Protein AF-A0A7S1XBX6-F1 (afdb_monomer)

Secondary structure (DSSP, 8-state):
-GGGS-GGGGSS--------TT------TT--------S-----------GGGHHHHHHHHHHHHHTT--GGGSPTTHHHHHHHHHHHHHHHHHHS-TTTSTTTTSS-HHHHHHHHHHHHTTTTTSGGGS-TT---HHHHHHHHHHHHHS--GGGGS--

Solvent-accessible surface area (backbone ato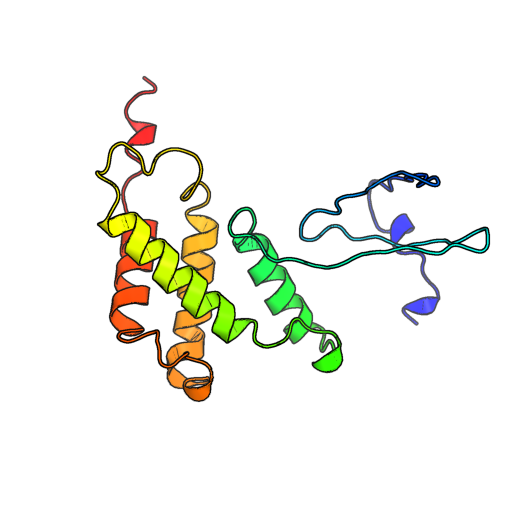ms only — not comparable to full-atom values): 10644 Å² total; per-residue (Å²): 114,83,89,78,59,67,70,66,80,80,47,98,75,77,88,87,81,88,86,53,94,92,66,84,84,86,83,63,93,87,68,86,82,84,88,84,79,94,57,97,77,90,84,87,88,87,86,83,87,59,83,91,50,39,45,58,55,54,50,49,54,53,45,38,60,74,73,60,58,57,72,93,79,47,76,78,63,54,68,34,53,50,50,54,51,47,48,53,52,50,51,50,64,72,72,44,60,88,83,68,60,65,78,80,83,56,76,46,46,63,24,46,44,48,49,37,52,57,49,64,74,30,54,82,80,44,49,89,46,56,53,84,89,59,81,53,66,66,58,44,44,50,50,41,49,50,65,48,67,54,77,67,72,77,74,74,79,79,125

Organism: NCBI:txid31354

Foldseek 3Di:
DVVPDDCCVVDPDDDDDDDDPPDDDDDDQPDDDDDDDPDDDDDDDDDDDDLQPLLSVLVVLVVCVVVVPDPVPDDPLPLLVLLVVLVVLLVCVVPDDPPPCPDGNPVDLNSLVSSLVVNVVCVVVPVVSHDPVSPCSPVSSVSSVVSSPPPPPVVVPPD

Nearest PDB structures (foldseek):
  3kv5-assembly3_D-2  TM=8.464E-01  e=1.324E-03  Homo sapiens

Radius of gyration: 19.68 Å; Cα contacts (8 Å, |Δi|>4): 81; chains: 1; bounding box: 43×50×52 Å

pLDDT: mean 86.76, std 16.59, range [35.62, 97.94]

Structure (mmCIF, N/CA/C/O backbone):
data_AF-A0A7S1XBX6-F1
#
_entry.id   AF-A0A7S1XBX6-F1
#
loop_
_atom_site.group_PDB
_atom_site.id
_atom_site.type_symbol
_atom_site.label_atom_id
_atom_site.label_alt_id
_atom_site.label_comp_id
_atom_site.label_asym_id
_atom_site.label_entity_id
_atom_site.label_seq_id
_atom_site.pdbx_PDB_ins_code
_atom_site.Cartn_x
_atom_site.Cartn_y
_atom_site.Cartn_z
_atom_site.occupancy
_atom_site.B_iso_or_equiv
_atom_site.auth_seq_id
_atom_site.auth_comp_id
_atom_site.auth_asym_id
_atom_site.auth_atom_id
_atom_site.pdbx_PDB_model_num
ATOM 1 N N . SER A 1 1 ? -7.618 -8.308 -26.484 1.00 51.09 1 SER A N 1
ATOM 2 C CA . SER A 1 1 ? -7.231 -8.879 -25.174 1.00 51.09 1 SER A CA 1
ATOM 3 C C . SER A 1 1 ? -6.365 -7.856 -24.458 1.00 51.09 1 SER A C 1
ATOM 5 O O . SER A 1 1 ? -5.794 -7.008 -25.127 1.00 51.09 1 SER A O 1
ATOM 7 N N . GLN A 1 2 ? -6.246 -7.898 -23.129 1.00 63.44 2 GLN A N 1
ATOM 8 C CA . GLN A 1 2 ? -5.423 -6.926 -22.383 1.00 63.44 2 GLN A CA 1
ATOM 9 C C . GLN A 1 2 ? -3.938 -6.925 -22.821 1.00 63.44 2 GLN A C 1
ATOM 11 O O . GLN A 1 2 ? -3.261 -5.917 -22.691 1.00 63.44 2 GLN A O 1
ATOM 16 N N . ASN A 1 3 ? -3.461 -8.023 -23.423 1.00 71.69 3 ASN A N 1
ATOM 17 C CA . ASN A 1 3 ? -2.076 -8.196 -23.878 1.00 71.69 3 ASN A CA 1
ATOM 18 C C . ASN A 1 3 ? -1.739 -7.540 -25.233 1.00 71.69 3 ASN A C 1
ATOM 20 O O . ASN A 1 3 ? -0.608 -7.680 -25.686 1.00 71.69 3 ASN A O 1
ATOM 24 N N . SER A 1 4 ? -2.688 -6.890 -25.917 1.00 78.75 4 SER A N 1
ATOM 25 C CA . SER A 1 4 ? -2.441 -6.264 -27.229 1.00 78.75 4 SER A CA 1
ATOM 26 C C . SER A 1 4 ? -2.279 -4.743 -27.176 1.00 78.75 4 SER A C 1
ATOM 28 O O . SER A 1 4 ? -2.094 -4.128 -28.220 1.00 78.75 4 SER A O 1
ATOM 30 N N . LEU A 1 5 ? -2.389 -4.138 -25.991 1.00 87.06 5 LEU A N 1
ATOM 31 C CA . LEU A 1 5 ? -2.317 -2.692 -25.786 1.00 87.06 5 LEU A CA 1
ATOM 32 C C . LEU A 1 5 ? -1.129 -2.363 -24.883 1.00 87.06 5 LEU A C 1
ATOM 34 O O . LEU A 1 5 ? -0.941 -2.999 -23.843 1.00 87.06 5 LEU A O 1
ATOM 38 N N . TYR A 1 6 ? -0.337 -1.363 -25.266 1.00 90.69 6 TYR A N 1
ATOM 39 C CA . TYR A 1 6 ? 0.687 -0.807 -24.394 1.00 90.69 6 TYR A CA 1
ATOM 40 C C . TYR A 1 6 ? 0.042 0.254 -23.500 1.00 90.69 6 TYR A C 1
ATOM 42 O O . TYR A 1 6 ? -0.349 1.314 -23.966 1.00 90.69 6 TYR A O 1
ATOM 50 N N . PHE A 1 7 ? -0.068 -0.022 -22.196 1.00 93.69 7 PHE A N 1
ATOM 51 C CA . PHE A 1 7 ? -0.738 0.883 -21.248 1.00 93.69 7 PHE A CA 1
ATOM 52 C C . PHE A 1 7 ? -0.111 2.288 -21.184 1.00 93.69 7 PHE A C 1
ATOM 54 O O . PHE A 1 7 ? -0.775 3.236 -20.780 1.00 93.69 7 PHE A O 1
ATOM 61 N N . GLY A 1 8 ? 1.153 2.435 -21.593 1.00 94.00 8 GLY A N 1
ATOM 62 C CA . GLY A 1 8 ? 1.802 3.742 -21.684 1.00 94.00 8 GLY A CA 1
ATOM 63 C C . GLY A 1 8 ? 1.175 4.679 -22.722 1.00 94.00 8 GLY A C 1
ATOM 64 O O . GLY A 1 8 ? 1.340 5.885 -22.587 1.00 94.00 8 GLY A O 1
ATOM 65 N N . ASP A 1 9 ? 0.434 4.148 -23.699 1.00 94.56 9 ASP A N 1
ATOM 66 C CA . ASP A 1 9 ? -0.291 4.950 -24.694 1.00 94.56 9 ASP A CA 1
ATOM 67 C C . ASP A 1 9 ? -1.609 5.529 -24.134 1.00 94.56 9 ASP A C 1
ATOM 69 O O . ASP A 1 9 ? -2.179 6.447 -24.716 1.00 94.56 9 ASP A O 1
ATOM 73 N N . GLU A 1 10 ? -2.084 5.025 -22.987 1.00 95.12 10 GLU A N 1
ATOM 74 C CA . GLU A 1 10 ? -3.360 5.403 -22.351 1.00 95.12 10 GLU A CA 1
ATOM 75 C C . GLU A 1 10 ? -3.188 6.433 -21.216 1.00 95.12 10 GLU A C 1
ATOM 77 O O . GLU A 1 10 ? -4.121 6.693 -20.453 1.00 95.12 10 GLU A O 1
ATOM 82 N N . VAL A 1 11 ? -1.985 6.992 -21.049 1.00 96.00 11 VAL A N 1
ATOM 83 C CA . VAL A 1 11 ? -1.649 7.932 -19.969 1.00 96.00 11 VAL A CA 1
ATOM 84 C C . VAL A 1 11 ? -0.928 9.165 -20.503 1.00 96.00 11 VAL A C 1
ATOM 86 O O . VAL A 1 11 ? -0.224 9.105 -21.505 1.00 96.00 11 VAL A O 1
ATOM 89 N N . ASP A 1 12 ? -1.049 10.285 -19.789 1.00 97.00 12 ASP A N 1
ATOM 90 C CA . ASP A 1 12 ? -0.475 11.567 -20.223 1.00 97.00 12 ASP A CA 1
ATOM 91 C C . ASP A 1 12 ? 1.059 11.554 -20.301 1.00 97.00 12 ASP A C 1
ATOM 93 O O . ASP A 1 12 ? 1.662 12.261 -21.109 1.00 97.00 12 ASP A O 1
ATOM 97 N N . CYS A 1 13 ? 1.716 10.788 -19.424 1.00 95.81 13 CYS A N 1
ATOM 98 C CA . CYS A 1 13 ? 3.170 10.738 -19.358 1.00 95.81 13 CYS A CA 1
ATOM 99 C C . CYS A 1 13 ? 3.702 9.355 -18.975 1.00 95.81 13 CYS A C 1
ATOM 101 O O . CYS A 1 13 ? 3.154 8.656 -18.122 1.00 95.81 13 CYS A O 1
ATOM 103 N N . VAL A 1 14 ? 4.838 8.999 -19.580 1.00 96.94 14 VAL A N 1
ATOM 104 C CA . VAL A 1 14 ? 5.596 7.785 -19.272 1.00 96.94 14 VAL A CA 1
ATOM 105 C C . VAL A 1 14 ? 7.043 8.167 -18.998 1.00 96.94 14 VAL A C 1
ATOM 107 O O . VAL A 1 14 ? 7.730 8.732 -19.850 1.00 96.94 14 VAL A O 1
ATOM 110 N N . PHE A 1 15 ? 7.530 7.828 -17.806 1.00 96.81 15 PHE A N 1
ATOM 111 C CA . PHE A 1 15 ? 8.920 8.056 -17.427 1.00 96.81 15 PHE A CA 1
ATOM 112 C C . PHE A 1 15 ? 9.752 6.803 -17.671 1.00 96.81 15 PHE A C 1
ATOM 114 O O . PHE A 1 15 ? 9.431 5.716 -17.190 1.00 96.81 15 PHE A O 1
ATOM 121 N N . ARG A 1 16 ? 10.872 6.963 -18.380 1.00 96.56 16 ARG A N 1
ATOM 122 C CA . ARG A 1 16 ? 11.855 5.897 -18.571 1.00 96.56 16 ARG A CA 1
ATOM 123 C C . ARG A 1 16 ? 13.035 6.097 -17.630 1.00 96.56 16 ARG A C 1
ATOM 125 O O . ARG A 1 16 ? 13.780 7.064 -17.760 1.00 96.56 16 ARG A O 1
ATOM 132 N N . VAL A 1 17 ? 13.248 5.136 -16.735 1.00 96.50 17 VAL A N 1
ATOM 133 C CA . VAL A 1 17 ? 14.386 5.123 -15.807 1.00 96.50 17 VAL A CA 1
ATOM 134 C C . VAL A 1 17 ? 15.375 4.037 -16.222 1.00 96.50 17 VAL A C 1
ATOM 136 O O . VAL A 1 17 ? 15.007 2.878 -16.400 1.00 96.50 17 VAL A O 1
ATOM 139 N N . HIS A 1 18 ? 16.647 4.407 -16.382 1.00 97.06 18 HIS A N 1
ATOM 140 C CA . HIS A 1 18 ? 17.726 3.463 -16.666 1.00 97.06 18 HIS A CA 1
ATOM 141 C C . HIS A 1 18 ? 18.428 3.053 -15.371 1.00 97.06 18 HIS A C 1
ATOM 143 O O . HIS A 1 18 ? 19.201 3.832 -14.818 1.00 97.06 18 HIS A O 1
ATOM 149 N N . VAL A 1 19 ? 18.198 1.819 -14.926 1.00 97.25 19 VAL A N 1
ATOM 150 C CA . VAL A 1 19 ? 18.857 1.248 -13.744 1.00 97.25 19 VAL A CA 1
ATOM 151 C C . VAL A 1 19 ? 20.155 0.566 -14.168 1.00 97.25 19 VAL A C 1
ATOM 153 O O . VAL A 1 19 ? 20.145 -0.320 -15.023 1.00 97.25 19 VAL A O 1
ATOM 156 N N . ARG A 1 20 ? 21.285 1.004 -13.607 1.00 97.38 20 ARG A N 1
ATOM 157 C CA . ARG A 1 20 ? 22.623 0.458 -13.884 1.00 97.38 20 ARG A CA 1
ATOM 158 C C . ARG A 1 20 ? 23.141 -0.356 -12.692 1.00 97.38 20 ARG A C 1
ATOM 160 O O . ARG A 1 20 ? 22.637 -0.183 -11.581 1.00 97.38 20 ARG A O 1
ATOM 167 N N . PRO A 1 21 ? 24.161 -1.216 -12.888 1.00 97.88 21 PRO A N 1
ATOM 168 C CA . PRO A 1 21 ? 24.809 -1.911 -11.778 1.00 97.88 21 PRO A CA 1
ATOM 169 C C . PRO A 1 21 ? 25.220 -0.940 -10.662 1.00 97.88 21 PRO A C 1
ATOM 171 O O . PRO A 1 21 ? 25.792 0.115 -10.935 1.00 97.88 21 PRO A O 1
ATOM 174 N N . GLY A 1 22 ? 24.893 -1.292 -9.416 1.00 97.25 22 GLY A N 1
ATOM 175 C CA . GLY A 1 22 ? 25.140 -0.464 -8.230 1.00 97.25 22 GLY A CA 1
ATOM 176 C C . GLY A 1 22 ? 24.064 0.584 -7.920 1.00 97.25 22 GLY A C 1
ATOM 177 O O . GLY A 1 22 ? 24.164 1.256 -6.898 1.00 97.25 22 GLY A O 1
ATOM 178 N N . ASN A 1 23 ? 23.032 0.751 -8.755 1.00 97.94 23 ASN A N 1
ATOM 179 C CA . ASN A 1 23 ? 21.905 1.626 -8.427 1.00 97.94 23 ASN A CA 1
ATOM 180 C C . ASN A 1 23 ? 20.882 0.931 -7.523 1.00 97.94 23 ASN A C 1
ATOM 182 O O . ASN A 1 23 ? 20.596 -0.254 -7.685 1.00 97.94 23 ASN A O 1
ATOM 186 N N . THR A 1 24 ? 20.260 1.727 -6.655 1.00 97.75 24 THR A N 1
ATOM 187 C CA . THR A 1 24 ? 19.085 1.342 -5.868 1.00 97.75 24 THR A CA 1
ATOM 188 C C . THR A 1 24 ? 17.920 2.229 -6.278 1.00 97.75 24 THR A C 1
ATOM 190 O O . THR A 1 24 ? 18.058 3.450 -6.326 1.00 97.75 24 THR A O 1
ATOM 193 N N . 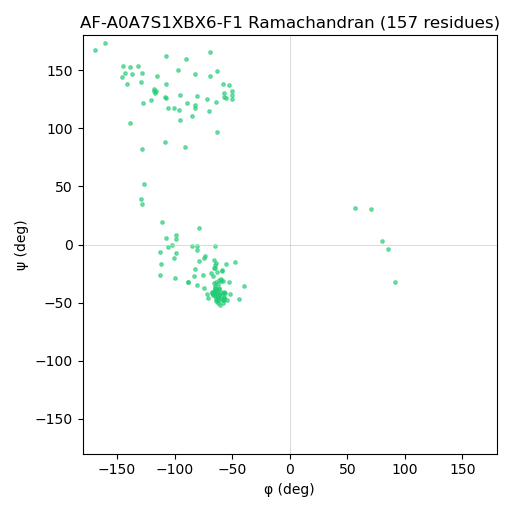VAL A 1 25 ? 16.771 1.622 -6.572 1.00 97.06 25 VAL A N 1
ATOM 194 C CA . VAL A 1 25 ? 15.541 2.338 -6.929 1.00 97.06 25 VAL A CA 1
ATOM 195 C C . VAL A 1 25 ? 14.485 2.073 -5.867 1.00 97.06 25 VAL A C 1
ATOM 197 O O . VAL A 1 25 ? 14.250 0.924 -5.501 1.00 97.06 25 VAL A O 1
ATOM 200 N N . LEU A 1 26 ? 13.832 3.136 -5.399 1.00 96.81 26 LEU A N 1
ATOM 201 C CA . LEU A 1 26 ? 12.633 3.057 -4.570 1.00 96.81 26 LEU A CA 1
ATOM 202 C C . LEU A 1 26 ? 11.426 3.438 -5.426 1.00 96.81 26 LEU A C 1
ATOM 204 O O . LEU A 1 26 ? 11.351 4.563 -5.918 1.00 96.81 26 LEU A O 1
ATOM 208 N N . ILE A 1 27 ? 10.495 2.501 -5.606 1.00 96.56 27 ILE A N 1
ATOM 209 C CA . ILE A 1 27 ? 9.229 2.732 -6.310 1.00 96.56 27 ILE A CA 1
ATOM 210 C C . ILE A 1 27 ? 8.156 3.035 -5.251 1.00 96.56 27 ILE A C 1
ATOM 212 O O . ILE A 1 27 ? 7.877 2.164 -4.424 1.00 96.56 27 ILE A O 1
ATOM 216 N N . PRO A 1 28 ? 7.569 4.248 -5.218 1.00 95.56 28 PRO A N 1
ATOM 217 C CA . PRO A 1 28 ? 6.566 4.596 -4.214 1.00 95.56 28 PRO A CA 1
ATOM 218 C C . PRO A 1 28 ? 5.242 3.843 -4.398 1.00 95.56 28 PRO A C 1
ATOM 220 O O . PRO A 1 28 ? 4.948 3.284 -5.457 1.00 95.56 28 PRO A O 1
ATOM 223 N N . THR A 1 29 ? 4.396 3.885 -3.365 1.00 95.31 29 THR A N 1
ATOM 224 C CA . THR A 1 29 ? 3.057 3.282 -3.373 1.00 95.31 29 THR A CA 1
ATOM 225 C C . THR A 1 29 ? 2.253 3.692 -4.612 1.00 95.31 29 THR A C 1
ATOM 227 O O . THR A 1 29 ? 2.093 4.877 -4.891 1.00 95.31 29 THR A O 1
ATOM 230 N N . GLY A 1 30 ? 1.700 2.708 -5.326 1.00 95.62 30 GLY A N 1
ATOM 231 C CA . GLY A 1 30 ? 0.747 2.922 -6.422 1.00 95.62 30 GLY A CA 1
ATOM 232 C C . GLY A 1 30 ? 1.340 3.320 -7.769 1.00 95.62 30 GLY A C 1
ATOM 233 O O . GLY A 1 30 ? 0.580 3.535 -8.708 1.00 95.62 30 GLY A O 1
ATOM 234 N N . TRP A 1 31 ? 2.666 3.387 -7.894 1.00 96.75 31 TRP A N 1
ATOM 235 C CA . TRP A 1 31 ? 3.304 3.662 -9.177 1.00 96.75 31 TRP A CA 1
ATOM 236 C C . TRP A 1 31 ? 3.144 2.476 -10.129 1.00 96.75 31 TRP A C 1
ATOM 238 O O . TRP A 1 31 ? 3.690 1.390 -9.909 1.00 96.75 31 TRP A O 1
ATOM 248 N N . ILE A 1 32 ? 2.404 2.706 -11.212 1.00 96.75 32 ILE A N 1
ATOM 249 C CA . ILE A 1 32 ? 2.266 1.755 -12.313 1.00 96.75 32 ILE A CA 1
ATOM 250 C C . ILE A 1 32 ? 3.593 1.733 -13.070 1.00 96.75 32 ILE A C 1
ATOM 252 O O . ILE A 1 32 ? 4.093 2.775 -13.490 1.00 96.75 32 ILE A O 1
ATOM 256 N N . HIS A 1 33 ? 4.183 0.552 -13.228 1.00 96.81 33 HIS A N 1
ATOM 257 C CA . HIS A 1 33 ? 5.481 0.404 -13.871 1.00 96.81 33 HIS A CA 1
ATOM 258 C C . HIS A 1 33 ? 5.561 -0.893 -14.675 1.00 96.81 33 HIS A C 1
ATOM 260 O O . HIS A 1 33 ? 4.896 -1.882 -14.371 1.00 96.81 33 HIS A O 1
ATOM 266 N N . ALA A 1 34 ? 6.413 -0.876 -15.697 1.00 96.25 34 ALA A N 1
ATOM 267 C CA . ALA A 1 34 ? 6.795 -2.039 -16.481 1.00 96.25 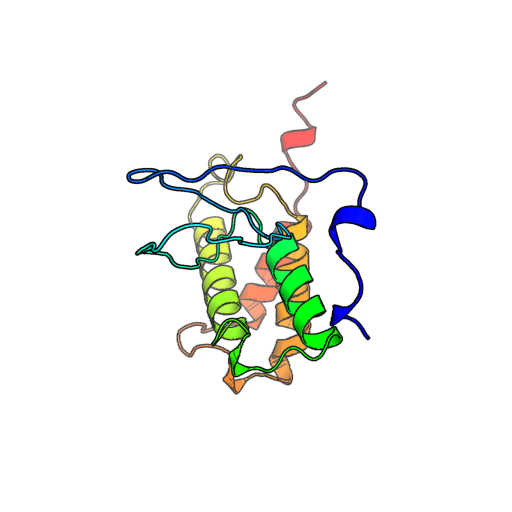34 ALA A CA 1
ATOM 268 C C . ALA A 1 34 ? 8.323 -2.120 -16.535 1.00 96.25 34 ALA A C 1
ATOM 270 O O . ALA A 1 34 ? 9.010 -1.096 -16.522 1.00 96.25 34 ALA A O 1
ATOM 271 N N . VAL A 1 35 ? 8.856 -3.339 -16.593 1.00 96.50 35 VAL A N 1
ATOM 272 C CA . VAL A 1 35 ? 10.300 -3.589 -16.594 1.00 96.50 35 VAL A CA 1
ATOM 273 C C . VAL A 1 35 ? 10.692 -4.262 -17.900 1.00 96.50 35 VAL A C 1
ATOM 275 O O . VAL A 1 35 ? 10.074 -5.236 -18.321 1.00 96.50 35 VAL A O 1
ATOM 278 N N . HIS A 1 36 ? 11.744 -3.741 -18.523 1.00 96.19 36 HIS A N 1
ATOM 279 C CA . HIS A 1 36 ? 12.400 -4.348 -19.672 1.00 96.19 36 HIS A CA 1
ATOM 280 C C . HIS A 1 36 ? 13.863 -4.612 -19.317 1.00 96.19 36 HIS A C 1
ATOM 282 O O . HIS A 1 36 ? 14.583 -3.686 -18.936 1.00 96.19 36 HIS A O 1
ATOM 288 N N . THR A 1 37 ? 14.292 -5.865 -19.466 1.00 97.44 37 THR A N 1
ATOM 289 C CA . THR A 1 37 ? 15.636 -6.335 -19.109 1.00 97.44 37 THR A CA 1
ATOM 290 C C . THR A 1 37 ? 16.432 -6.616 -20.390 1.00 97.44 37 THR A C 1
ATOM 292 O O . THR A 1 37 ? 16.393 -7.735 -20.891 1.00 97.44 37 THR A O 1
ATOM 295 N N . PRO A 1 38 ? 17.138 -5.618 -20.966 1.00 95.69 38 PRO A N 1
ATOM 296 C CA . PRO A 1 38 ? 17.821 -5.760 -22.260 1.00 95.69 38 PRO A CA 1
ATOM 297 C C . PRO A 1 38 ? 19.109 -6.595 -22.212 1.00 95.69 38 PRO A C 1
ATOM 299 O O . PRO A 1 38 ? 19.696 -6.867 -23.255 1.00 95.69 38 PRO A O 1
ATOM 302 N N . LYS A 1 39 ? 19.613 -6.903 -21.015 1.00 96.50 39 LYS A N 1
ATOM 303 C CA . LYS A 1 39 ? 20.847 -7.656 -20.768 1.00 96.50 39 LYS A CA 1
ATOM 304 C C . LYS A 1 39 ? 20.642 -8.537 -19.547 1.00 96.50 39 LYS A C 1
ATOM 306 O O . LYS A 1 39 ? 19.963 -8.102 -18.613 1.00 96.50 39 LYS A O 1
ATOM 311 N N . ASP A 1 40 ? 21.279 -9.701 -19.522 1.00 97.88 40 ASP A N 1
ATOM 312 C CA . ASP A 1 40 ? 21.269 -10.592 -18.360 1.00 97.88 40 ASP A CA 1
ATOM 313 C C . ASP A 1 40 ? 21.637 -9.819 -17.092 1.00 97.88 40 ASP A C 1
ATOM 315 O O . ASP A 1 40 ? 22.642 -9.107 -17.037 1.00 97.88 40 ASP A O 1
ATOM 319 N N . SER A 1 41 ? 20.757 -9.899 -16.098 1.00 97.00 41 SER A N 1
ATOM 320 C CA . SER A 1 41 ? 20.808 -9.064 -14.902 1.00 97.00 41 SER A CA 1
ATOM 321 C C . SER A 1 41 ? 20.432 -9.884 -13.675 1.00 97.00 41 SER A C 1
ATOM 323 O O . SER A 1 41 ? 19.464 -10.641 -13.704 1.00 97.00 41 SER A O 1
ATOM 325 N N . LEU A 1 42 ? 21.166 -9.681 -12.580 1.00 97.50 42 LEU A N 1
ATOM 326 C CA . LEU A 1 42 ? 20.807 -10.155 -11.246 1.00 97.50 42 LEU A CA 1
ATOM 327 C C . LEU A 1 42 ? 20.383 -8.950 -10.405 1.00 97.50 42 LEU A C 1
ATOM 329 O O . LEU A 1 42 ? 21.128 -7.976 -10.297 1.00 97.50 42 LEU A O 1
ATOM 333 N N . VAL A 1 43 ? 19.190 -9.018 -9.820 1.00 97.00 43 VAL A N 1
ATOM 334 C CA . VAL A 1 43 ? 18.602 -7.933 -9.027 1.00 97.00 43 VAL A CA 1
ATOM 335 C C . VAL A 1 43 ? 18.147 -8.485 -7.684 1.00 97.00 43 VAL A C 1
ATOM 337 O O . VAL A 1 43 ? 17.572 -9.569 -7.614 1.00 97.00 43 VAL A O 1
ATOM 340 N N . PHE A 1 44 ? 18.373 -7.707 -6.629 1.00 97.62 44 PHE A N 1
ATOM 341 C CA . PHE A 1 44 ? 17.790 -7.933 -5.311 1.00 97.62 44 PHE A CA 1
ATOM 342 C C . PHE A 1 44 ? 16.713 -6.881 -5.063 1.00 97.62 44 PHE A C 1
ATOM 344 O O . PHE A 1 44 ? 16.901 -5.709 -5.388 1.00 97.62 44 PHE A O 1
ATOM 351 N N . GLY A 1 45 ? 15.585 -7.296 -4.495 1.00 96.31 45 GLY A N 1
ATOM 352 C CA . GLY A 1 45 ? 14.458 -6.405 -4.256 1.00 96.31 45 GLY A CA 1
ATOM 353 C C . GLY A 1 45 ? 13.493 -6.946 -3.213 1.00 96.31 45 GLY A C 1
ATOM 354 O O . GLY A 1 45 ? 13.616 -8.078 -2.748 1.00 96.31 45 GLY A O 1
ATOM 355 N N . GLY A 1 46 ? 12.527 -6.108 -2.854 1.00 96.06 46 GLY A N 1
ATOM 356 C CA . GLY A 1 46 ? 11.487 -6.431 -1.892 1.00 96.06 46 GLY A CA 1
ATOM 357 C C . GLY A 1 46 ? 10.393 -5.372 -1.887 1.00 96.06 46 GLY A C 1
ATOM 358 O O . GLY A 1 46 ? 10.557 -4.289 -2.447 1.00 96.06 46 GLY A O 1
ATOM 359 N N . ASN A 1 47 ? 9.280 -5.702 -1.240 1.00 96.00 47 ASN A N 1
ATOM 360 C CA . ASN A 1 47 ? 8.154 -4.800 -1.037 1.00 96.00 47 ASN A CA 1
ATOM 361 C C . ASN A 1 47 ? 8.000 -4.531 0.458 1.00 96.00 47 ASN A C 1
ATOM 363 O O . ASN A 1 47 ? 8.209 -5.429 1.273 1.00 96.00 47 ASN A O 1
ATOM 367 N N . PHE A 1 48 ? 7.590 -3.319 0.813 1.00 94.94 48 PHE A N 1
ATOM 368 C CA . PHE A 1 48 ? 7.238 -2.969 2.183 1.00 94.94 48 PHE A CA 1
ATOM 369 C C . PHE A 1 48 ? 5.993 -2.085 2.193 1.00 94.94 48 PHE A C 1
ATOM 371 O O . PHE A 1 48 ? 5.708 -1.372 1.231 1.00 94.94 48 PHE A O 1
ATOM 378 N N . LEU A 1 49 ? 5.251 -2.147 3.295 1.00 94.44 49 LEU A N 1
ATOM 379 C CA . LEU A 1 49 ? 4.150 -1.236 3.581 1.00 94.44 49 LEU A CA 1
ATOM 380 C C . LEU A 1 49 ? 4.656 -0.120 4.495 1.00 94.44 49 LEU A C 1
ATOM 382 O O . LEU A 1 49 ? 5.558 -0.327 5.306 1.00 94.44 49 LEU A O 1
ATOM 386 N N . SER A 1 50 ? 4.062 1.062 4.381 1.00 89.69 50 SER A N 1
ATOM 387 C CA . SER A 1 50 ? 4.373 2.205 5.236 1.00 89.69 50 SER A CA 1
ATOM 388 C C . SER A 1 50 ? 3.098 2.923 5.666 1.00 89.69 50 SER A C 1
ATOM 390 O O . SER A 1 50 ? 2.129 3.010 4.910 1.00 89.69 50 SER A O 1
ATOM 392 N N . SER A 1 51 ? 3.102 3.484 6.875 1.00 84.50 51 SER A N 1
ATOM 393 C CA . SER A 1 51 ? 2.038 4.378 7.341 1.00 84.50 51 SER A CA 1
ATOM 394 C C . SER A 1 51 ? 1.983 5.689 6.544 1.00 84.50 51 SER A C 1
ATOM 396 O O . SER A 1 51 ? 0.924 6.310 6.483 1.00 84.50 51 SER A O 1
ATOM 398 N N . ALA A 1 52 ? 3.069 6.074 5.860 1.00 83.88 52 ALA A N 1
ATOM 399 C CA . ALA A 1 52 ? 3.166 7.334 5.120 1.00 83.88 52 ALA A CA 1
ATOM 400 C C . ALA A 1 52 ? 2.142 7.474 3.975 1.00 83.88 52 ALA A C 1
ATOM 402 O O . ALA A 1 52 ? 1.711 8.581 3.676 1.00 83.88 52 ALA A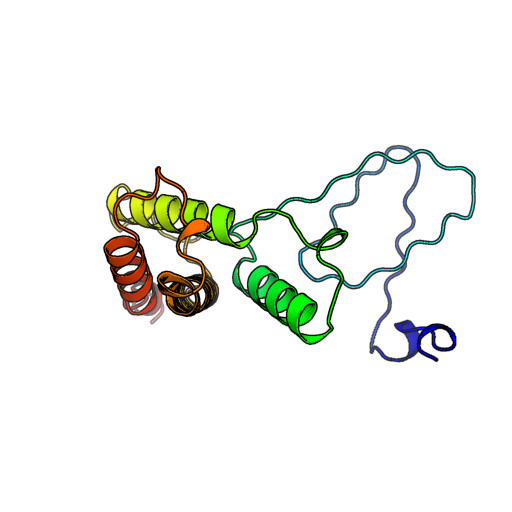 O 1
ATOM 403 N N . ASN A 1 53 ? 1.728 6.367 3.344 1.00 88.25 53 ASN A N 1
ATOM 404 C CA . ASN A 1 53 ? 0.775 6.365 2.221 1.00 88.25 53 ASN A CA 1
ATOM 405 C C . ASN A 1 53 ? -0.390 5.390 2.439 1.00 88.25 53 ASN A C 1
ATOM 407 O O . ASN A 1 53 ? -0.911 4.783 1.499 1.00 88.25 53 ASN A O 1
ATOM 411 N N . LEU A 1 54 ? -0.826 5.257 3.693 1.00 90.56 54 LEU A N 1
ATOM 412 C CA . LEU A 1 54 ? -1.859 4.310 4.110 1.00 90.56 54 LEU A CA 1
ATOM 413 C C . LEU A 1 54 ? -3.144 4.395 3.268 1.00 90.56 54 LEU A C 1
ATOM 415 O O . LEU A 1 54 ? -3.680 3.370 2.850 1.00 90.56 54 LEU A O 1
ATOM 419 N N . ALA A 1 55 ? -3.598 5.612 2.950 1.00 92.38 55 ALA A N 1
ATOM 420 C CA . ALA A 1 55 ? -4.787 5.841 2.130 1.00 92.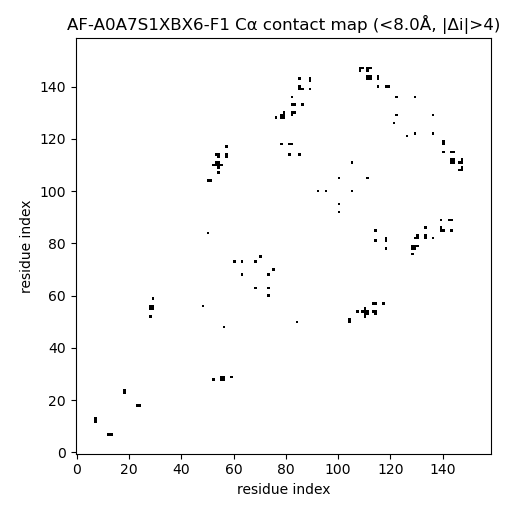38 55 ALA A CA 1
ATOM 421 C C . ALA A 1 55 ? -4.697 5.169 0.750 1.00 92.38 55 ALA A C 1
ATOM 423 O O . ALA A 1 55 ? -5.649 4.530 0.301 1.00 92.38 55 ALA A O 1
ATOM 424 N N . LEU A 1 56 ? -3.558 5.311 0.068 1.00 94.94 56 LEU A N 1
ATOM 425 C CA . LEU A 1 56 ? -3.368 4.745 -1.263 1.00 94.94 56 LEU A CA 1
ATOM 426 C C . LEU A 1 56 ? -3.166 3.227 -1.198 1.00 94.94 56 LEU A C 1
ATOM 428 O O . LEU A 1 56 ? -3.736 2.517 -2.021 1.00 94.94 56 LEU A O 1
ATOM 432 N N . GLN A 1 57 ? -2.454 2.721 -0.185 1.00 96.25 57 GLN A N 1
ATOM 433 C CA . GLN A 1 57 ? -2.318 1.275 0.045 1.00 96.25 57 GLN A CA 1
ATOM 434 C C . GLN A 1 57 ? -3.690 0.600 0.214 1.00 96.25 57 GLN A C 1
ATOM 436 O O . GLN A 1 57 ? -3.957 -0.418 -0.418 1.00 96.25 57 GLN A O 1
ATOM 441 N N . LEU A 1 58 ? -4.593 1.199 1.000 1.00 96.44 58 LEU A N 1
ATOM 442 C CA . LEU A 1 58 ? -5.956 0.690 1.194 1.00 96.44 58 LEU A CA 1
ATOM 443 C C . LEU A 1 58 ? -6.786 0.731 -0.100 1.00 96.44 58 LEU A C 1
ATOM 445 O O . LEU A 1 58 ? -7.528 -0.207 -0.391 1.00 96.44 58 LEU A O 1
ATOM 449 N N . LYS A 1 59 ? -6.645 1.791 -0.908 1.00 96.38 59 LYS A N 1
ATOM 450 C CA . LYS A 1 59 ? -7.319 1.898 -2.215 1.00 96.38 59 LYS A CA 1
ATOM 451 C C . LYS A 1 59 ? -6.830 0.837 -3.202 1.00 96.38 59 LYS A C 1
ATOM 453 O O . LYS A 1 59 ? -7.649 0.262 -3.914 1.00 96.38 59 LYS A O 1
ATOM 458 N N . ILE A 1 60 ? -5.526 0.562 -3.231 1.00 97.19 60 ILE A N 1
ATOM 459 C CA . ILE A 1 60 ? -4.939 -0.482 -4.084 1.00 97.19 60 ILE A CA 1
ATOM 460 C C . ILE A 1 60 ? -5.435 -1.858 -3.649 1.00 97.19 60 ILE A C 1
ATOM 462 O O . ILE A 1 60 ? -5.889 -2.621 -4.493 1.00 97.19 60 ILE A O 1
ATOM 466 N N . GLN A 1 61 ? -5.466 -2.146 -2.348 1.00 96.69 61 GLN A N 1
ATOM 467 C CA . GLN A 1 61 ? -6.001 -3.415 -1.855 1.00 96.69 61 GLN A CA 1
ATOM 468 C C . GLN A 1 61 ? -7.479 -3.610 -2.242 1.00 96.69 61 GLN A C 1
ATOM 470 O O . GLN A 1 61 ? -7.880 -4.690 -2.679 1.00 96.69 61 GLN A O 1
ATOM 475 N N . ALA A 1 62 ? -8.293 -2.553 -2.159 1.00 96.25 62 ALA A N 1
ATOM 476 C CA . ALA A 1 62 ? -9.679 -2.602 -2.619 1.00 96.25 62 ALA A CA 1
ATOM 477 C C . ALA A 1 62 ? -9.779 -2.817 -4.141 1.00 96.25 62 ALA A C 1
ATOM 479 O O . ALA A 1 62 ? -10.662 -3.541 -4.609 1.00 96.25 62 ALA A O 1
ATOM 480 N N . LEU A 1 63 ? -8.868 -2.214 -4.914 1.00 97.00 63 LEU A N 1
ATOM 481 C CA . LEU A 1 63 ? -8.770 -2.416 -6.357 1.00 97.00 63 LEU A CA 1
ATOM 482 C C . LEU A 1 63 ? -8.406 -3.865 -6.694 1.00 97.00 63 LEU A C 1
ATOM 484 O O . LEU A 1 63 ? -9.094 -4.444 -7.524 1.00 97.00 63 LEU A O 1
ATOM 488 N N . GLU A 1 64 ? -7.403 -4.452 -6.036 1.00 97.12 64 GLU A N 1
ATOM 489 C CA . GLU A 1 64 ? -6.980 -5.848 -6.227 1.00 97.12 64 GLU A CA 1
ATOM 490 C C . GLU A 1 64 ? -8.130 -6.833 -5.998 1.00 97.12 64 GLU A C 1
ATOM 492 O O . GLU A 1 64 ? -8.314 -7.775 -6.770 1.00 97.12 64 GLU A O 1
ATOM 497 N N . ILE A 1 65 ? -8.944 -6.596 -4.963 1.00 94.25 65 ILE A N 1
ATOM 498 C CA . ILE A 1 65 ? -10.152 -7.389 -4.709 1.00 94.25 65 ILE A CA 1
ATOM 499 C C . ILE A 1 65 ? -11.154 -7.211 -5.853 1.00 94.25 65 ILE A C 1
ATOM 501 O O . ILE A 1 65 ? -11.674 -8.197 -6.373 1.00 94.25 65 ILE A O 1
ATOM 505 N N . ARG A 1 66 ? -11.428 -5.965 -6.254 1.00 97.06 66 ARG A N 1
ATOM 506 C CA . ARG A 1 66 ? -12.422 -5.646 -7.289 1.00 97.06 66 ARG A CA 1
ATOM 507 C C . ARG A 1 66 ? -12.038 -6.190 -8.665 1.00 97.06 66 ARG A C 1
ATOM 509 O O . ARG A 1 66 ? -12.920 -6.597 -9.413 1.00 97.06 66 ARG A O 1
ATOM 516 N N . THR A 1 67 ? -10.752 -6.190 -9.003 1.00 96.00 67 THR A N 1
ATOM 517 C CA . THR A 1 67 ? -10.237 -6.721 -10.273 1.00 96.00 67 THR A CA 1
ATOM 518 C C . THR A 1 67 ? -9.982 -8.226 -10.226 1.00 96.00 67 THR A C 1
ATOM 520 O O . THR A 1 67 ? -9.603 -8.807 -11.240 1.00 96.00 67 THR A O 1
ATOM 523 N N . GLY A 1 68 ? -10.216 -8.879 -9.082 1.00 96.31 68 GLY A N 1
ATOM 524 C CA . GLY A 1 68 ? -10.092 -10.327 -8.949 1.00 96.31 68 GLY A CA 1
ATOM 525 C C . GLY A 1 68 ? -8.647 -10.824 -8.992 1.00 96.31 68 GLY A C 1
ATOM 526 O O . GLY A 1 68 ? -8.407 -11.947 -9.437 1.00 96.31 68 GLY A O 1
ATOM 527 N N . VAL A 1 69 ? -7.682 -10.015 -8.536 1.00 95.88 69 VAL A N 1
ATOM 528 C CA . VAL A 1 69 ? -6.278 -10.437 -8.434 1.00 95.88 69 VAL A CA 1
ATOM 529 C C . VAL A 1 69 ? -6.202 -11.707 -7.576 1.00 95.88 69 VAL A C 1
ATOM 531 O O . VAL A 1 69 ? -6.702 -11.706 -6.448 1.00 95.88 69 VAL A O 1
ATOM 534 N N . PRO A 1 70 ? -5.588 -12.804 -8.057 1.00 95.31 70 PRO A N 1
ATOM 535 C CA . PRO A 1 70 ? -5.471 -14.030 -7.275 1.00 95.31 70 PRO A CA 1
ATOM 536 C C . PRO A 1 70 ? -4.753 -13.804 -5.939 1.00 95.31 70 PRO A C 1
ATOM 538 O O . PRO A 1 70 ? -3.709 -13.159 -5.898 1.00 95.31 70 PRO A O 1
ATOM 541 N N . ARG A 1 71 ? -5.246 -14.416 -4.851 1.00 90.38 71 ARG A N 1
ATOM 542 C CA . ARG A 1 71 ? -4.704 -14.227 -3.486 1.00 90.38 71 ARG A CA 1
ATOM 543 C C . ARG A 1 71 ? -3.197 -14.466 -3.357 1.00 90.38 71 ARG A C 1
ATOM 545 O O . ARG A 1 71 ? -2.554 -13.792 -2.568 1.00 90.38 71 ARG A O 1
ATOM 552 N N . LYS A 1 72 ? -2.627 -15.388 -4.142 1.00 93.06 72 LYS A N 1
ATOM 553 C CA . LYS A 1 72 ? -1.176 -15.665 -4.153 1.00 93.06 72 LYS A CA 1
ATOM 554 C C . LYS A 1 72 ? -0.314 -14.487 -4.635 1.00 93.06 72 LYS A C 1
ATOM 556 O O . LYS A 1 72 ? 0.894 -14.522 -4.448 1.00 93.06 72 LYS A O 1
ATOM 561 N N . PHE A 1 73 ? -0.924 -13.497 -5.287 1.00 93.62 73 PHE A N 1
ATOM 562 C CA . PHE A 1 73 ? -0.273 -12.278 -5.772 1.00 93.62 73 PHE A CA 1
ATOM 563 C C . PHE A 1 73 ? -0.619 -11.042 -4.930 1.00 93.62 73 PHE A C 1
ATOM 565 O O . PHE A 1 73 ? -0.107 -9.966 -5.210 1.00 93.62 73 PHE A O 1
ATOM 572 N N . GLN A 1 74 ? -1.481 -11.186 -3.920 1.00 94.56 74 GLN A N 1
ATOM 573 C CA . GLN A 1 74 ? -1.804 -10.118 -2.976 1.00 94.56 74 GLN A CA 1
ATOM 574 C C . GLN A 1 74 ? -0.852 -10.170 -1.780 1.00 94.56 74 GLN A C 1
ATOM 576 O O . GLN A 1 74 ? -0.266 -11.214 -1.479 1.00 94.56 74 GLN A O 1
ATOM 581 N N . PHE A 1 75 ? -0.738 -9.057 -1.055 1.00 95.56 75 PHE A N 1
ATOM 582 C CA . PHE A 1 75 ? 0.039 -9.029 0.180 1.00 95.56 75 PHE A CA 1
ATOM 583 C C . PHE A 1 75 ? -0.597 -9.961 1.238 1.00 95.56 75 PHE A C 1
ATOM 585 O O . PHE A 1 75 ? -1.776 -9.790 1.576 1.00 95.56 75 PHE A O 1
ATOM 592 N N . PRO A 1 76 ? 0.139 -10.954 1.771 1.00 95.25 76 PRO A N 1
ATOM 593 C CA . PRO A 1 76 ? -0.403 -11.884 2.754 1.00 95.25 76 PRO A CA 1
ATOM 594 C C . PRO A 1 76 ? -0.663 -11.173 4.086 1.00 95.25 76 PRO A C 1
ATOM 596 O O . PRO A 1 76 ? 0.087 -10.287 4.482 1.00 95.25 76 PRO A O 1
ATOM 599 N N . TYR A 1 77 ? -1.718 -11.578 4.793 1.00 95.88 77 TYR A N 1
ATOM 600 C CA . TYR A 1 77 ? -2.071 -11.040 6.114 1.00 95.88 77 TYR A CA 1
ATOM 601 C C . TYR A 1 77 ? -2.266 -9.508 6.155 1.00 95.88 77 TYR A C 1
ATOM 603 O O . TYR A 1 77 ? -1.977 -8.847 7.154 1.00 95.88 77 TYR A O 1
ATOM 611 N N . PHE A 1 78 ? -2.736 -8.913 5.051 1.00 96.94 78 PHE A N 1
ATOM 612 C CA . PHE A 1 78 ? -2.917 -7.462 4.956 1.00 96.94 78 PHE A CA 1
ATOM 613 C C . PHE A 1 78 ? -3.920 -6.913 5.991 1.00 96.94 78 PHE A C 1
ATOM 615 O O . PHE A 1 78 ? -3.712 -5.836 6.543 1.00 96.94 78 PHE A O 1
ATOM 622 N N . THR A 1 79 ? -5.003 -7.641 6.290 1.00 96.56 79 THR A N 1
ATOM 623 C CA . THR A 1 79 ? -5.980 -7.201 7.305 1.00 96.56 79 THR A CA 1
ATOM 624 C C . THR A 1 79 ? -5.349 -7.206 8.703 1.00 96.56 79 THR A C 1
ATOM 626 O O . THR A 1 79 ? -5.537 -6.270 9.474 1.00 96.56 79 THR A O 1
ATOM 629 N N . GLU A 1 80 ? -4.581 -8.246 9.008 1.00 97.56 80 GLU A N 1
ATOM 630 C CA . GLU A 1 80 ? -3.902 -8.491 10.274 1.00 97.56 80 GLU A CA 1
ATOM 631 C C . GLU A 1 80 ? -2.872 -7.388 10.553 1.00 97.56 80 GLU A C 1
ATOM 633 O O . GLU A 1 80 ? -2.884 -6.779 11.622 1.00 97.56 80 GLU A O 1
ATOM 638 N N . ILE A 1 81 ? -2.021 -7.058 9.570 1.00 96.88 81 ILE A N 1
ATOM 639 C CA . ILE A 1 81 ? -1.035 -5.981 9.737 1.00 96.88 81 ILE A CA 1
ATOM 640 C C . ILE A 1 81 ? -1.709 -4.612 9.888 1.00 96.88 81 ILE A C 1
ATOM 642 O O . ILE A 1 81 ? -1.234 -3.782 10.659 1.00 96.88 81 ILE A O 1
ATOM 646 N N . CYS A 1 82 ? -2.852 -4.376 9.233 1.00 97.06 82 CYS A N 1
ATOM 647 C CA . CYS A 1 82 ? -3.635 -3.158 9.441 1.00 97.06 82 CYS A CA 1
ATOM 648 C C . CYS A 1 82 ? -4.159 -3.027 10.880 1.00 97.06 82 CYS A C 1
ATOM 650 O O . CYS A 1 82 ? -4.207 -1.908 11.389 1.00 97.06 82 CYS A O 1
ATOM 652 N N . TRP A 1 83 ? -4.506 -4.131 11.552 1.00 97.62 83 TRP A N 1
ATOM 653 C CA . TRP A 1 83 ? -4.870 -4.108 12.973 1.00 97.62 83 TRP A CA 1
ATOM 654 C C . TRP A 1 83 ? -3.689 -3.736 13.872 1.00 97.62 83 TRP A C 1
ATOM 656 O O . TRP A 1 83 ? -3.848 -2.894 14.753 1.00 97.62 83 TRP A O 1
ATOM 666 N N . TYR A 1 84 ? -2.496 -4.284 13.621 1.00 96.69 84 TYR A N 1
ATOM 667 C CA . TYR A 1 84 ? -1.294 -3.885 14.362 1.00 96.69 84 TYR A CA 1
ATOM 668 C C . TYR A 1 84 ? -0.938 -2.411 14.143 1.00 96.69 84 TYR A C 1
ATOM 670 O O . TYR A 1 84 ? -0.617 -1.708 15.097 1.00 96.69 84 TYR A O 1
ATOM 678 N N . VAL A 1 85 ? -1.045 -1.919 12.904 1.00 94.44 85 VAL A N 1
ATOM 679 C CA . VAL A 1 85 ? -0.836 -0.497 12.593 1.00 94.44 85 VAL A CA 1
ATOM 680 C C . VAL A 1 85 ? -1.854 0.375 13.330 1.00 94.44 85 VAL A C 1
ATOM 682 O O . VAL A 1 85 ? -1.476 1.391 13.900 1.00 94.44 85 VAL A O 1
ATOM 685 N N . ALA A 1 86 ? -3.130 -0.020 13.361 1.00 94.12 86 ALA A N 1
ATOM 686 C CA . ALA A 1 86 ? -4.162 0.690 14.114 1.00 94.12 86 ALA A CA 1
ATOM 687 C C . ALA A 1 86 ? -3.839 0.762 15.615 1.00 94.12 86 ALA A C 1
ATOM 689 O O . ALA A 1 86 ? -3.907 1.842 16.198 1.00 94.12 86 ALA A O 1
ATOM 690 N N . ALA A 1 87 ? -3.448 -0.364 16.217 1.00 94.12 87 ALA A N 1
ATOM 691 C CA . ALA A 1 87 ? -3.073 -0.433 17.626 1.00 94.12 87 ALA A CA 1
ATOM 692 C C . ALA A 1 87 ? -1.853 0.451 17.944 1.00 94.12 87 ALA A C 1
ATOM 694 O O . ALA A 1 87 ? -1.883 1.213 18.907 1.00 94.12 87 ALA A O 1
ATOM 695 N N . ASP A 1 88 ? -0.806 0.409 17.113 1.00 90.94 88 ASP A N 1
ATOM 696 C CA . ASP A 1 88 ? 0.392 1.239 17.296 1.00 90.94 88 ASP A CA 1
ATOM 697 C C . ASP A 1 88 ? 0.089 2.740 17.155 1.00 90.94 88 ASP A C 1
ATOM 699 O O . ASP A 1 88 ? 0.610 3.545 17.924 1.00 90.94 88 ASP A O 1
ATOM 703 N N . LEU A 1 89 ? -0.783 3.125 16.217 1.00 88.38 89 LEU A N 1
ATOM 704 C CA . LEU A 1 89 ? -1.211 4.518 16.053 1.00 88.38 89 LEU A CA 1
ATOM 705 C C . LEU A 1 89 ? -2.001 5.029 17.263 1.00 88.38 89 LEU A C 1
ATOM 707 O O . LEU A 1 89 ? -1.755 6.145 17.714 1.00 88.38 89 LEU A O 1
ATOM 711 N N . VAL A 1 90 ? -2.917 4.216 17.800 1.00 89.06 90 VAL A N 1
ATOM 712 C CA . VAL A 1 90 ? -3.676 4.551 19.016 1.00 89.06 90 VAL A CA 1
ATOM 713 C C . VAL A 1 90 ? -2.734 4.703 20.205 1.00 89.06 90 VAL A C 1
ATOM 715 O O . VAL A 1 90 ? -2.735 5.753 20.843 1.00 89.06 90 VAL A O 1
ATOM 718 N N . ARG A 1 91 ? -1.850 3.7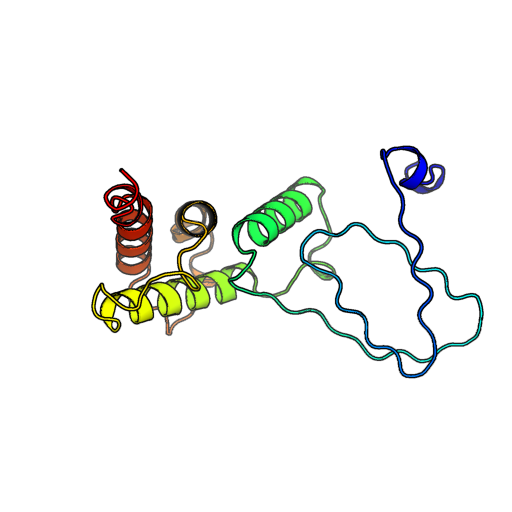26 20.429 1.00 88.50 91 ARG A N 1
ATOM 719 C CA . ARG A 1 91 ? -0.851 3.764 21.503 1.00 88.50 91 ARG A CA 1
ATOM 720 C C . ARG A 1 91 ? 0.012 5.030 21.436 1.00 88.50 91 ARG A C 1
ATOM 722 O O . ARG A 1 91 ? 0.148 5.737 22.428 1.00 88.50 91 ARG A O 1
ATOM 729 N N . LYS A 1 92 ? 0.539 5.370 20.254 1.00 84.94 92 LYS A N 1
ATOM 730 C CA . LYS A 1 92 ? 1.325 6.601 20.046 1.00 84.94 92 LYS A CA 1
ATOM 731 C C . LYS A 1 92 ? 0.523 7.868 20.335 1.00 84.94 92 LYS A C 1
ATOM 733 O O . LYS A 1 92 ? 1.063 8.805 20.910 1.00 84.94 92 LYS A O 1
ATOM 738 N N . SER A 1 93 ? -0.759 7.894 19.967 1.00 82.88 93 SER A N 1
ATOM 739 C CA . SER A 1 93 ? -1.626 9.045 20.241 1.00 82.88 93 SER A CA 1
ATOM 740 C C . SER A 1 93 ? -1.929 9.251 21.729 1.00 82.88 93 SER A C 1
ATOM 742 O O . SER A 1 93 ? -2.233 10.371 22.131 1.00 82.88 93 SER A O 1
ATOM 744 N N . GLU A 1 94 ? -1.849 8.188 22.533 1.00 82.75 94 GLU A N 1
ATOM 745 C CA . GLU A 1 94 ? -2.060 8.229 23.984 1.00 82.75 94 GLU A CA 1
ATOM 746 C C . GLU A 1 94 ? -0.761 8.546 24.752 1.00 82.75 94 GLU A C 1
ATOM 748 O O . GLU A 1 94 ? -0.812 9.195 25.796 1.00 82.75 94 GLU A O 1
ATOM 753 N N . GLU A 1 95 ? 0.399 8.120 24.238 1.00 79.75 95 GLU A N 1
ATOM 754 C CA . GLU A 1 95 ? 1.720 8.353 24.844 1.00 79.75 95 GLU A CA 1
ATOM 755 C C . GLU A 1 95 ? 2.296 9.751 24.562 1.00 79.75 95 GLU A C 1
ATOM 757 O O . GLU A 1 95 ? 2.995 10.319 25.405 1.00 79.75 95 GLU A O 1
ATOM 762 N N . GLU A 1 96 ? 2.041 10.319 23.382 1.00 66.25 96 GLU A N 1
ATOM 763 C CA . GLU A 1 96 ? 2.575 11.629 23.013 1.00 66.25 96 GLU A CA 1
ATOM 764 C C . GLU A 1 96 ? 1.703 12.755 23.594 1.00 66.25 96 GLU A C 1
ATOM 766 O O . GLU A 1 96 ? 0.525 12.903 23.268 1.00 66.25 96 GLU A O 1
ATOM 771 N N . SER A 1 97 ? 2.296 13.613 24.435 1.00 56.31 97 SER A N 1
ATOM 772 C CA . SER A 1 97 ? 1.682 14.892 24.814 1.00 56.31 97 SER A CA 1
ATOM 773 C C . SER A 1 97 ? 1.304 15.651 23.532 1.00 56.31 97 SER A C 1
ATOM 775 O O . SER A 1 97 ? 2.095 15.664 22.585 1.00 56.31 97 SER A O 1
ATOM 777 N N . LYS A 1 98 ? 0.114 16.275 23.486 1.00 53.31 98 LYS A N 1
ATOM 778 C CA . LYS A 1 98 ? -0.536 16.863 22.282 1.00 53.31 98 LYS A CA 1
ATOM 779 C C . LYS A 1 98 ? 0.359 17.755 21.393 1.00 53.31 98 LYS A C 1
ATOM 781 O O . LYS A 1 98 ? -0.005 18.034 20.254 1.00 53.31 98 LYS A O 1
ATOM 786 N N . ASP A 1 99 ? 1.509 18.184 21.901 1.00 52.19 99 ASP A N 1
ATOM 787 C CA . ASP A 1 99 ? 2.484 19.074 21.275 1.00 52.19 99 ASP A CA 1
ATOM 788 C C . ASP A 1 99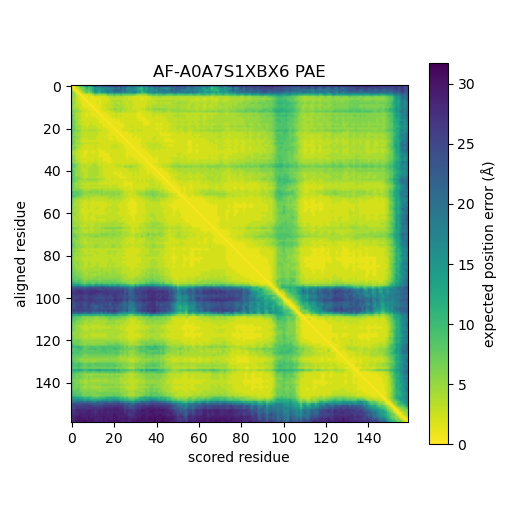 ? 3.456 18.379 20.287 1.00 52.19 99 ASP A C 1
ATOM 790 O O . ASP A 1 99 ? 4.045 19.040 19.431 1.00 52.19 99 ASP A O 1
ATOM 794 N N . HIS A 1 100 ? 3.657 17.052 20.360 1.00 49.25 100 HIS A N 1
ATOM 795 C CA . HIS A 1 100 ? 4.650 16.324 19.526 1.00 49.25 100 HIS A CA 1
ATOM 796 C C . HIS A 1 100 ? 4.059 15.361 18.495 1.00 49.25 100 HIS A C 1
ATOM 798 O O . HIS A 1 100 ? 4.758 14.945 17.574 1.00 49.25 100 HIS A O 1
ATOM 804 N N . LEU A 1 101 ? 2.741 15.170 18.529 1.00 52.16 101 LEU A N 1
ATOM 805 C CA . LEU A 1 101 ? 1.973 14.460 17.501 1.00 52.16 101 LEU A CA 1
ATOM 806 C C . LEU A 1 101 ? 1.990 15.192 16.133 1.00 52.16 101 LEU A C 1
ATOM 808 O O . LEU A 1 101 ? 1.395 14.761 15.138 1.00 52.16 101 LEU A O 1
ATOM 812 N N . SER A 1 102 ? 2.663 16.347 16.080 1.00 52.28 102 SER A N 1
ATOM 813 C CA . SER A 1 102 ? 2.671 17.275 14.967 1.00 52.28 102 SER A CA 1
ATOM 814 C C . SER A 1 102 ? 3.641 16.852 13.850 1.00 52.28 102 SER A C 1
ATOM 816 O O . SER A 1 102 ? 4.838 16.645 14.026 1.00 52.28 102 SER A O 1
ATOM 818 N N . LYS A 1 103 ? 3.068 16.804 12.641 1.00 49.47 103 LYS A N 1
ATOM 819 C CA . LYS A 1 103 ? 3.681 16.816 11.297 1.00 49.47 103 LYS A CA 1
ATOM 820 C C . LYS A 1 103 ? 4.023 15.485 10.618 1.00 49.47 103 LYS A C 1
ATOM 822 O O . LYS A 1 103 ? 3.862 15.446 9.404 1.00 49.47 103 LYS A O 1
ATOM 827 N N . HIS A 1 104 ? 4.397 14.401 11.304 1.00 49.47 104 HIS A N 1
ATOM 828 C CA . HIS A 1 104 ? 4.824 13.172 10.591 1.00 49.47 104 HIS A CA 1
ATOM 829 C C . HIS A 1 104 ? 3.909 11.943 10.723 1.00 49.47 104 HIS A C 1
ATOM 831 O O . HIS A 1 104 ? 3.884 11.130 9.801 1.00 49.47 104 HIS A O 1
ATOM 837 N N . VAL A 1 105 ? 3.124 11.811 11.799 1.00 49.09 105 VAL A N 1
ATOM 838 C CA . VAL A 1 105 ? 2.307 10.601 12.054 1.00 49.09 105 VAL A CA 1
ATOM 839 C C . VAL A 1 105 ? 0.827 10.772 11.656 1.00 49.09 105 VAL A C 1
ATOM 841 O O . VAL A 1 105 ? 0.202 9.809 11.222 1.00 49.09 105 VAL A O 1
ATOM 844 N N . LEU A 1 106 ? 0.274 11.995 11.707 1.00 53.28 106 LEU A N 1
ATOM 845 C CA . LEU A 1 106 ? -1.158 12.277 11.453 1.00 53.28 106 LEU A CA 1
ATOM 846 C C . LEU A 1 106 ? -1.488 12.981 10.115 1.00 53.28 106 LEU A C 1
ATOM 848 O O . LEU A 1 106 ? -2.633 13.371 9.881 1.00 53.28 106 LEU A O 1
ATOM 852 N N . GLN A 1 107 ? -0.510 13.188 9.231 1.00 53.06 107 GLN A N 1
ATOM 853 C CA . GLN A 1 107 ? -0.665 14.030 8.029 1.00 53.06 107 GLN A CA 1
ATOM 854 C C . GLN A 1 107 ? -1.403 13.394 6.838 1.00 53.06 107 GLN A C 1
ATOM 856 O O . GLN A 1 107 ? -1.454 13.982 5.759 1.00 53.06 107 GLN A O 1
ATOM 861 N N . PRO A 1 108 ? -2.110 12.272 7.012 1.00 64.38 108 PRO A N 1
ATOM 862 C CA . PRO A 1 108 ? -3.448 12.329 6.447 1.00 64.38 108 PRO A CA 1
ATOM 863 C C . PRO A 1 108 ? -4.468 11.695 7.379 1.00 64.38 108 PRO A C 1
ATOM 865 O O . PRO A 1 108 ? -4.656 10.480 7.373 1.00 64.38 108 PRO A O 1
ATOM 868 N N . VAL A 1 109 ? -5.248 12.545 8.050 1.00 75.00 109 VAL A N 1
ATOM 869 C CA . VAL A 1 109 ? -6.580 12.222 8.599 1.00 75.00 109 VAL A CA 1
ATOM 870 C C . VAL A 1 109 ? -7.381 11.333 7.632 1.00 75.00 109 VAL A C 1
ATOM 872 O O . VAL A 1 109 ? -8.060 10.396 8.044 1.00 75.00 109 VAL A O 1
ATOM 875 N N . HIS A 1 110 ? -7.227 11.546 6.319 1.00 83.44 110 HIS A N 1
ATOM 876 C CA . HIS A 1 110 ? -7.811 10.692 5.285 1.00 83.44 110 HIS A CA 1
ATOM 877 C C . HIS A 1 110 ? -7.374 9.216 5.365 1.00 83.44 110 HIS A C 1
ATOM 879 O O . HIS A 1 110 ? -8.204 8.324 5.212 1.00 83.44 110 HIS A O 1
ATOM 885 N N . GLY A 1 111 ? -6.091 8.936 5.609 1.00 88.31 111 GLY A N 1
ATOM 886 C CA . GLY A 1 111 ? -5.569 7.576 5.763 1.00 88.31 111 GLY A CA 1
ATOM 887 C C . GLY A 1 111 ? -6.111 6.880 7.009 1.00 88.31 111 GLY A C 1
ATOM 888 O O . GLY A 1 111 ? -6.503 5.719 6.922 1.00 88.31 111 GLY A O 1
ATOM 889 N N . LEU A 1 112 ? -6.206 7.602 8.129 1.00 89.56 112 LEU A N 1
ATOM 890 C CA . LEU A 1 112 ? -6.808 7.094 9.367 1.00 89.56 112 LEU A CA 1
ATOM 891 C C . LEU A 1 112 ? -8.296 6.788 9.183 1.00 89.56 112 LEU A C 1
ATOM 893 O O . LEU A 1 112 ? -8.763 5.722 9.578 1.00 89.56 112 LEU A O 1
ATOM 897 N N . SER A 1 113 ? -9.022 7.681 8.508 1.00 90.62 113 SER A N 1
ATOM 898 C CA . SER A 1 113 ? -10.444 7.492 8.222 1.00 90.62 113 SER A CA 1
ATOM 899 C C . SER A 1 113 ? -10.674 6.262 7.345 1.00 90.62 113 SER A C 1
ATOM 901 O O . SER A 1 113 ? -11.526 5.428 7.654 1.00 90.62 113 SER A O 1
ATOM 903 N N . LEU A 1 114 ? -9.868 6.088 6.292 1.00 93.94 114 LEU A N 1
ATOM 904 C CA . LE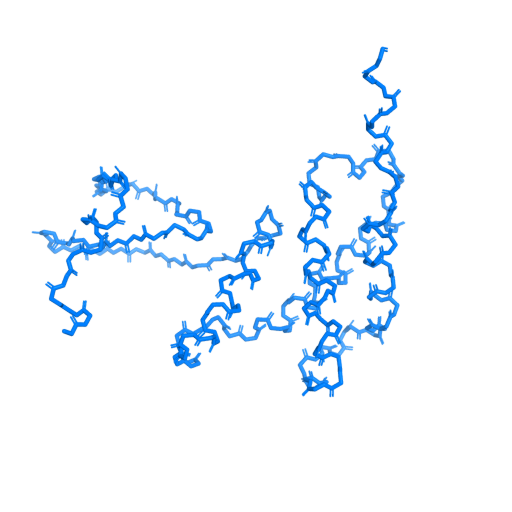U A 1 114 ? -9.935 4.898 5.445 1.00 93.94 114 LEU A CA 1
ATOM 905 C C . LEU A 1 114 ? -9.561 3.624 6.205 1.00 93.94 114 LEU A C 1
ATOM 907 O O . LEU A 1 114 ? -10.203 2.599 5.991 1.00 93.94 114 LEU A O 1
ATOM 911 N N . LEU A 1 115 ? -8.566 3.673 7.096 1.00 95.25 115 LEU A N 1
ATOM 912 C CA . LEU A 1 115 ? -8.194 2.530 7.931 1.00 95.25 115 LEU A CA 1
ATOM 913 C C . LEU A 1 115 ? -9.338 2.143 8.872 1.00 95.25 115 LEU A C 1
ATOM 915 O O . LEU A 1 115 ? -9.719 0.974 8.919 1.00 95.25 115 LEU A O 1
ATOM 919 N N . SER A 1 116 ? -9.931 3.119 9.562 1.00 94.88 116 SER A N 1
ATOM 920 C CA . SER A 1 116 ? -11.077 2.898 10.446 1.00 94.88 116 SER A CA 1
ATOM 921 C C . SER A 1 116 ? -12.258 2.284 9.689 1.00 94.88 116 SER A C 1
ATOM 923 O O . SER A 1 116 ? -12.808 1.268 10.117 1.00 94.88 116 SER A O 1
ATOM 925 N N . GLN A 1 117 ? -12.607 2.820 8.514 1.00 95.00 117 GLN A N 1
ATOM 926 C CA . GLN A 1 117 ? -13.667 2.265 7.662 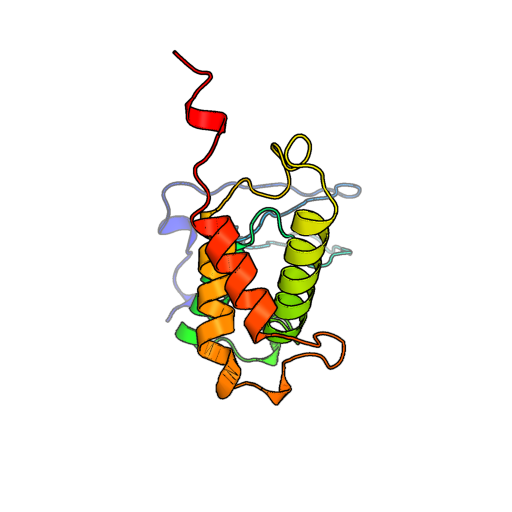1.00 95.00 117 GLN A CA 1
ATOM 927 C C . GLN A 1 117 ? -13.340 0.839 7.197 1.00 95.00 117 GLN A C 1
ATOM 929 O O . GLN A 1 117 ? -14.187 -0.060 7.265 1.00 95.00 117 GLN A O 1
ATOM 934 N N . PHE A 1 118 ? -12.102 0.615 6.748 1.00 96.50 118 PHE A N 1
ATOM 935 C CA . PHE A 1 118 ? -11.623 -0.680 6.281 1.00 96.50 118 PHE A CA 1
ATOM 936 C C . PHE A 1 118 ? -11.759 -1.754 7.366 1.00 96.50 118 PHE A C 1
ATOM 938 O O . PHE A 1 118 ? -12.348 -2.808 7.101 1.00 96.50 118 PHE A O 1
ATOM 945 N N . LEU A 1 119 ? -11.278 -1.469 8.579 1.00 97.25 119 LEU A N 1
ATOM 946 C CA . LEU A 1 119 ? -11.308 -2.382 9.721 1.00 97.25 119 LEU A CA 1
ATOM 947 C C . LEU A 1 119 ? -12.727 -2.555 10.281 1.00 97.25 119 LEU A C 1
ATOM 949 O O . LEU A 1 119 ? -13.166 -3.685 10.496 1.00 97.25 119 LEU A O 1
ATOM 953 N N . SER A 1 120 ? -13.503 -1.473 10.404 1.00 96.38 120 SER A N 1
ATOM 954 C CA . SER A 1 120 ? -14.904 -1.522 10.856 1.00 96.38 120 SER A CA 1
ATOM 955 C C . SER A 1 120 ? -15.764 -2.428 9.973 1.00 96.38 120 SER A C 1
ATOM 957 O O . SER A 1 120 ? -16.547 -3.237 10.472 1.00 96.38 120 SER A O 1
ATOM 959 N N . SER A 1 121 ? -15.584 -2.359 8.648 1.00 95.38 121 SER A N 1
ATOM 960 C CA . SER A 1 121 ? -16.320 -3.209 7.698 1.00 95.38 121 SER A CA 1
ATOM 961 C C . SER A 1 121 ? -16.000 -4.709 7.829 1.00 95.38 121 SER A C 1
ATOM 963 O O . SER A 1 121 ? -16.768 -5.552 7.349 1.00 95.38 121 SER A O 1
ATOM 965 N N . ARG A 1 122 ? -14.881 -5.041 8.489 1.00 95.62 122 ARG A N 1
ATOM 966 C CA . ARG A 1 122 ? -14.318 -6.392 8.618 1.00 95.62 122 ARG A CA 1
ATOM 967 C C . ARG A 1 122 ? -14.375 -6.959 10.026 1.00 95.62 122 ARG A C 1
ATOM 969 O O . ARG A 1 122 ? -14.316 -8.176 10.149 1.00 95.62 122 ARG A O 1
ATOM 976 N N . LEU A 1 123 ? -14.593 -6.130 11.045 1.00 94.62 123 LEU A N 1
ATOM 977 C CA . LEU A 1 123 ? -14.622 -6.519 12.458 1.00 94.62 123 LEU A CA 1
ATOM 978 C C . LEU A 1 123 ? -15.420 -7.810 12.720 1.00 94.62 123 LEU A C 1
ATOM 980 O O . LEU A 1 123 ? -14.935 -8.717 13.386 1.00 94.62 123 LEU A O 1
ATOM 984 N N . ARG A 1 124 ? -16.628 -7.926 12.149 1.00 92.12 124 ARG A N 1
ATOM 985 C CA . ARG A 1 124 ? -17.475 -9.127 12.296 1.00 92.12 124 ARG A CA 1
ATOM 986 C C . ARG A 1 124 ? -17.216 -10.213 11.249 1.00 92.12 124 ARG A C 1
ATOM 988 O O . ARG A 1 124 ? -17.406 -11.386 11.537 1.00 92.12 124 ARG A O 1
ATOM 995 N N . LYS A 1 125 ? -16.845 -9.830 10.023 1.00 93.50 125 LYS A N 1
ATOM 996 C CA . LYS A 1 125 ? -16.737 -10.748 8.870 1.00 93.50 125 LYS A CA 1
ATOM 997 C C . LYS A 1 125 ? -15.404 -11.494 8.821 1.00 93.50 125 LYS A C 1
ATOM 999 O O . LYS A 1 125 ? -15.328 -12.570 8.243 1.00 93.50 125 LYS A O 1
ATOM 1004 N N . GLU A 1 126 ? -14.363 -10.901 9.391 1.00 93.69 126 GLU A N 1
ATOM 1005 C CA . GLU A 1 126 ? -12.986 -11.392 9.369 1.00 93.69 126 GLU A CA 1
ATOM 1006 C C . GLU A 1 126 ? -12.415 -11.426 10.799 1.00 93.69 126 GLU A C 1
ATOM 1008 O O . GLU A 1 126 ? -11.252 -11.097 11.009 1.00 93.69 126 GLU A O 1
ATOM 1013 N N . SER A 1 127 ? -13.222 -11.812 11.797 1.00 92.38 127 SER A N 1
ATOM 1014 C CA . SER A 1 127 ? -12.806 -11.832 13.211 1.00 92.38 127 SER A CA 1
ATOM 1015 C C . SER A 1 127 ? -11.581 -12.717 13.466 1.00 92.38 127 SER A C 1
ATOM 1017 O O . SER A 1 127 ? -10.744 -12.383 14.296 1.00 92.38 127 SER A O 1
ATOM 1019 N N . SER A 1 128 ? -11.412 -13.798 12.696 1.00 94.69 128 SER A N 1
ATOM 1020 C CA . SER A 1 128 ? -10.230 -14.669 12.759 1.00 94.69 128 SER A CA 1
ATOM 1021 C C . SER A 1 128 ? -8.928 -13.994 12.309 1.00 94.69 128 SER A C 1
ATOM 1023 O O . SER A 1 128 ? -7.862 -14.569 12.501 1.00 94.69 128 SER A O 1
ATOM 1025 N N . LYS A 1 129 ? -9.008 -12.822 11.666 1.00 95.06 129 LYS A N 1
ATOM 1026 C CA . LYS A 1 129 ? -7.857 -12.019 11.227 1.00 95.06 129 LYS A CA 1
ATOM 1027 C C . LYS A 1 129 ? -7.515 -10.882 12.188 1.00 95.06 129 LYS A C 1
ATOM 1029 O O . LYS A 1 129 ? -6.674 -10.044 11.876 1.00 95.06 129 LYS A O 1
ATOM 1034 N N . ILE A 1 130 ? -8.200 -10.798 13.321 1.00 96.69 130 ILE A N 1
ATOM 1035 C CA . ILE A 1 130 ? -7.816 -9.891 14.395 1.00 96.69 130 ILE A CA 1
ATOM 1036 C C . ILE A 1 130 ? -6.717 -10.611 15.183 1.00 96.69 130 ILE A C 1
ATOM 1038 O O . ILE A 1 130 ? -6.979 -11.701 15.703 1.00 96.69 130 ILE A O 1
ATOM 1042 N N . PRO A 1 131 ? -5.486 -10.074 15.237 1.00 96.75 131 PRO A N 1
ATOM 1043 C CA . PRO A 1 131 ? -4.424 -10.709 16.001 1.00 96.75 131 PRO A CA 1
ATOM 1044 C C . PRO A 1 131 ? -4.756 -10.752 17.492 1.00 96.75 131 PRO A C 1
ATOM 1046 O O . PRO A 1 131 ? -5.443 -9.874 18.007 1.00 96.75 131 PRO A O 1
ATOM 1049 N N . ARG A 1 132 ? -4.264 -11.772 18.200 1.00 93.81 132 ARG A N 1
ATOM 1050 C CA . ARG A 1 132 ? -4.607 -11.988 19.617 1.00 93.81 132 ARG A CA 1
ATOM 1051 C C . ARG A 1 132 ? -4.070 -10.890 20.529 1.00 93.81 132 ARG A C 1
ATOM 1053 O O . ARG A 1 132 ? -4.651 -10.641 21.574 1.00 93.81 132 ARG A O 1
ATOM 1060 N N . GLU A 1 133 ? -2.980 -10.249 20.124 1.00 94.31 133 GLU A N 1
ATOM 1061 C CA . GLU A 1 133 ? -2.358 -9.132 20.835 1.00 94.31 133 GLU A CA 1
ATOM 1062 C C . GLU A 1 133 ? -3.165 -7.829 20.694 1.00 94.31 133 GLU A C 1
ATOM 1064 O O . GLU A 1 133 ? -2.876 -6.841 21.362 1.00 94.31 133 GLU A O 1
ATOM 1069 N N . VAL A 1 134 ? -4.176 -7.803 19.819 1.00 94.50 134 VAL A N 1
ATOM 1070 C CA . VAL A 1 134 ? -5.100 -6.678 19.661 1.00 94.50 134 VAL A CA 1
ATOM 1071 C C . VAL A 1 134 ? -6.294 -6.908 20.590 1.00 94.50 134 VAL A C 1
ATOM 1073 O O . VAL A 1 134 ? -7.317 -7.458 20.186 1.00 94.50 134 VAL A O 1
ATOM 1076 N N . GLU A 1 135 ? -6.129 -6.514 21.854 1.00 88.75 135 GLU A N 1
ATOM 1077 C CA . GLU A 1 135 ? -7.042 -6.862 22.956 1.00 88.75 135 GLU A CA 1
ATOM 1078 C C . GLU A 1 135 ? -8.436 -6.225 22.840 1.00 88.75 135 GLU A C 1
ATOM 1080 O O . GLU A 1 135 ? -9.438 -6.899 23.081 1.00 88.75 135 GLU A O 1
ATOM 1085 N N . ASP A 1 136 ? -8.521 -4.953 22.429 1.00 94.81 136 ASP A N 1
ATOM 1086 C CA . ASP A 1 136 ? -9.795 -4.234 22.280 1.00 94.81 136 ASP A CA 1
ATOM 1087 C C . ASP A 1 136 ? -9.938 -3.572 20.892 1.00 94.81 136 ASP A C 1
ATOM 1089 O O . ASP A 1 136 ? -9.698 -2.369 20.712 1.00 94.81 136 ASP A O 1
ATOM 1093 N N . PRO A 1 137 ? -10.364 -4.347 19.876 1.00 95.56 137 PRO A N 1
ATOM 1094 C CA . PRO A 1 137 ? -10.591 -3.840 18.524 1.00 95.56 137 PRO A CA 1
ATOM 1095 C C . PRO A 1 137 ? -11.641 -2.723 18.462 1.00 95.56 137 PRO A C 1
ATOM 1097 O O . PRO A 1 137 ? -11.556 -1.841 17.607 1.00 95.56 137 PRO A O 1
ATOM 1100 N N . CYS A 1 138 ? -12.638 -2.747 19.352 1.00 95.81 138 CYS A N 1
ATOM 1101 C CA . CYS A 1 138 ? -13.699 -1.743 19.397 1.00 95.81 138 CYS A CA 1
ATOM 1102 C C . CYS A 1 138 ? -13.162 -0.405 19.908 1.00 95.81 138 CYS A C 1
ATOM 1104 O O . CYS A 1 138 ? -13.419 0.627 19.284 1.00 95.81 138 CYS A O 1
ATOM 1106 N N . ARG A 1 139 ? -12.373 -0.421 20.989 1.00 94.88 139 ARG A N 1
ATOM 1107 C CA . ARG A 1 139 ? -11.702 0.773 21.512 1.00 94.88 139 ARG A CA 1
ATOM 1108 C C . ARG A 1 139 ? -10.735 1.358 20.494 1.00 94.88 139 ARG A C 1
ATOM 1110 O O . ARG A 1 139 ? -10.754 2.567 20.287 1.00 94.88 139 ARG A O 1
ATOM 1117 N N . ILE A 1 140 ? -9.958 0.522 19.803 1.00 95.06 140 ILE A N 1
ATOM 1118 C CA . ILE A 1 140 ? -9.051 0.981 18.740 1.00 95.06 140 ILE A CA 1
ATOM 1119 C C . ILE A 1 140 ? -9.819 1.732 17.648 1.00 95.06 140 ILE A C 1
ATOM 1121 O O . ILE A 1 140 ? -9.431 2.834 17.265 1.00 95.06 140 ILE A O 1
ATOM 1125 N N . LEU A 1 141 ? -10.934 1.176 17.165 1.00 95.06 141 LEU A N 1
ATOM 1126 C CA . LEU A 1 141 ? -11.773 1.842 16.165 1.00 95.06 141 LEU A CA 1
ATOM 1127 C C . LEU A 1 141 ? -12.383 3.146 16.689 1.00 95.06 141 LEU A C 1
ATOM 1129 O O . LEU A 1 141 ? -12.466 4.123 15.946 1.00 95.06 141 LEU A O 1
ATOM 1133 N N . GLN A 1 142 ? -12.800 3.174 17.955 1.00 93.31 142 GLN A N 1
ATOM 1134 C CA . GLN A 1 142 ? -13.317 4.383 18.588 1.00 93.31 142 GLN A CA 1
ATOM 1135 C C . GLN A 1 142 ? -12.257 5.493 18.598 1.00 93.31 142 GLN A C 1
ATOM 1137 O O . GLN A 1 142 ? -12.525 6.578 18.086 1.00 93.31 142 GLN A O 1
ATOM 1142 N N . VAL A 1 143 ? -11.050 5.210 19.099 1.00 90.88 143 VAL A N 1
ATOM 1143 C CA . VAL A 1 143 ? -9.965 6.202 19.162 1.00 90.88 143 VAL A CA 1
ATOM 1144 C C . VAL A 1 143 ? -9.543 6.643 17.762 1.00 90.88 143 VAL A C 1
ATOM 1146 O O . VAL A 1 143 ? -9.397 7.836 17.514 1.00 90.88 143 VAL A O 1
ATOM 1149 N N . LEU A 1 144 ? -9.424 5.720 16.799 1.00 89.62 144 LEU A N 1
ATOM 1150 C CA . LEU A 1 144 ? -9.135 6.087 15.408 1.00 89.62 144 LEU A CA 1
ATOM 1151 C C . LEU A 1 144 ? -10.173 7.062 14.833 1.00 89.62 144 LEU A C 1
ATOM 1153 O O . LEU A 1 144 ? -9.799 7.998 14.126 1.00 89.62 144 LEU A O 1
ATOM 1157 N N . ASN A 1 145 ? -11.461 6.872 15.129 1.00 90.06 145 ASN A N 1
ATOM 1158 C CA . ASN A 1 145 ? -12.511 7.797 14.698 1.00 90.06 145 ASN A CA 1
ATOM 1159 C C . ASN A 1 145 ? -12.402 9.158 15.399 1.00 90.06 145 ASN A C 1
ATOM 1161 O O . ASN A 1 145 ? -12.526 10.185 14.733 1.00 90.06 145 ASN A O 1
ATOM 1165 N N . GLU A 1 146 ? -12.116 9.180 16.702 1.00 88.00 146 GLU A N 1
ATOM 1166 C CA . GLU A 1 146 ? -11.883 10.414 17.464 1.00 88.00 146 GLU A CA 1
ATOM 1167 C C . GLU A 1 146 ? -10.727 11.221 16.846 1.00 88.00 146 GLU A C 1
ATOM 1169 O O . GLU A 1 146 ? -10.905 12.400 16.527 1.00 88.00 146 GLU A O 1
ATOM 1174 N N . LEU A 1 147 ? -9.600 10.563 16.543 1.00 83.38 147 LEU A N 1
ATOM 1175 C CA . LEU A 1 147 ? -8.442 11.162 15.865 1.00 83.38 147 LEU A CA 1
ATOM 1176 C C . LEU A 1 147 ? -8.776 11.718 14.473 1.00 83.38 147 LEU A C 1
ATOM 1178 O O . LEU A 1 147 ? -8.156 12.685 14.036 1.00 83.38 147 LEU A O 1
ATOM 1182 N N . CYS A 1 148 ? -9.761 11.145 13.772 1.00 81.38 148 CYS A N 1
ATOM 1183 C CA . CYS A 1 148 ? -10.207 11.663 12.476 1.00 81.38 148 CYS A CA 1
ATOM 1184 C C . CYS A 1 148 ? -11.066 12.929 12.587 1.00 81.38 148 CYS A C 1
ATOM 1186 O O . CYS A 1 148 ? -11.149 13.698 11.631 1.00 81.38 148 CYS A O 1
ATOM 1188 N N . THR A 1 149 ? -11.743 13.113 13.721 1.00 75.56 149 THR A N 1
ATOM 1189 C CA . THR A 1 149 ? -12.677 14.227 13.965 1.00 75.56 149 THR A CA 1
ATOM 1190 C C . THR A 1 149 ? -12.077 15.358 14.793 1.00 75.56 149 THR A C 1
ATOM 1192 O O . THR A 1 149 ? -12.674 16.431 14.879 1.00 75.56 149 THR A O 1
ATOM 1195 N N . ALA A 1 150 ? -10.905 15.137 15.396 1.00 66.06 150 ALA A N 1
ATOM 1196 C CA . ALA A 1 150 ? -10.207 16.147 16.170 1.00 66.06 150 ALA A CA 1
ATOM 1197 C C . ALA A 1 150 ? -9.947 17.392 15.295 1.00 66.06 150 ALA A C 1
ATOM 1199 O O . ALA A 1 150 ? -9.395 17.260 14.197 1.00 66.06 150 ALA A O 1
ATOM 1200 N N . PRO A 1 151 ? -10.336 18.602 15.742 1.00 54.88 151 PRO A N 1
ATOM 1201 C CA . PRO A 1 151 ? -10.041 19.817 15.002 1.00 54.88 151 PRO A CA 1
ATOM 1202 C C . PRO A 1 151 ? -8.531 19.919 14.797 1.00 54.88 151 PRO A C 1
ATOM 1204 O O . PRO A 1 151 ? -7.762 19.798 15.751 1.00 54.88 151 PRO A O 1
ATOM 1207 N N . SER A 1 152 ? -8.095 20.164 13.561 1.00 53.94 152 SER A N 1
ATOM 1208 C CA . SER A 1 152 ? -6.701 20.495 13.295 1.00 53.94 152 SER A CA 1
ATOM 1209 C C . SER A 1 152 ? -6.385 21.818 13.997 1.00 53.94 152 SER A C 1
ATOM 1211 O O . SER A 1 152 ? -6.657 22.889 13.457 1.00 53.94 152 SER A O 1
ATOM 1213 N N . GLU A 1 153 ? -5.801 21.766 15.192 1.00 47.41 153 GLU A N 1
ATOM 1214 C CA . GLU A 1 153 ? -5.297 22.949 15.916 1.00 47.41 153 GLU A CA 1
ATOM 1215 C C . GLU A 1 153 ? -4.297 23.761 15.056 1.00 47.41 153 GLU A C 1
ATOM 1217 O O . GLU A 1 153 ? -4.089 24.949 15.273 1.00 47.41 153 GLU A O 1
ATOM 1222 N N . VAL A 1 154 ? -3.768 23.158 13.984 1.00 45.38 154 VAL A N 1
ATOM 1223 C CA . VAL A 1 154 ? -2.917 23.787 12.961 1.00 45.38 154 VAL A CA 1
ATOM 1224 C C . VAL A 1 154 ? -3.627 24.898 12.164 1.00 45.38 154 VAL A C 1
ATOM 1226 O O . VAL A 1 154 ? -2.959 25.799 11.669 1.00 45.38 154 VAL A O 1
ATOM 1229 N N . ALA A 1 155 ? -4.961 24.900 12.069 1.00 38.06 155 ALA A N 1
ATOM 1230 C CA . ALA A 1 155 ? -5.704 25.918 11.313 1.00 38.06 155 ALA A CA 1
ATOM 1231 C C . ALA A 1 155 ? -5.901 27.250 12.069 1.00 38.06 155 ALA A C 1
ATOM 1233 O O . ALA A 1 155 ? -6.447 28.192 11.501 1.00 38.06 155 ALA A O 1
ATOM 1234 N N . LYS A 1 156 ? -5.482 27.346 13.340 1.00 38.09 156 LYS A N 1
ATOM 1235 C CA . LYS A 1 156 ? -5.676 28.552 14.169 1.00 38.09 156 LYS A CA 1
ATOM 1236 C C . LYS A 1 156 ? -4.453 29.472 14.268 1.00 38.09 156 LYS A C 1
ATOM 1238 O O . LYS A 1 156 ? -4.599 30.574 14.777 1.00 38.09 156 LYS A O 1
ATOM 1243 N N . ASN A 1 157 ? -3.290 29.073 13.741 1.00 36.28 157 ASN A N 1
ATOM 1244 C CA . ASN A 1 157 ? -2.042 29.854 13.829 1.00 36.28 157 ASN A CA 1
ATOM 1245 C C . ASN A 1 157 ? -1.568 30.437 12.482 1.00 36.28 157 ASN A C 1
ATOM 1247 O O . ASN A 1 157 ? -0.395 30.770 12.331 1.00 36.28 157 ASN A O 1
ATOM 1251 N N . SER A 1 158 ? -2.457 30.546 11.494 1.00 37.88 158 SER A N 1
ATOM 1252 C CA . SER A 1 158 ? -2.160 31.128 10.177 1.00 37.88 158 SER A CA 1
ATOM 1253 C C . SER A 1 158 ? -3.152 32.234 9.801 1.00 37.88 158 SER A C 1
ATOM 1255 O O . SER A 1 158 ? -3.755 32.186 8.728 1.00 37.88 158 SER A O 1
ATOM 1257 N N . ALA A 1 159 ? -3.329 33.200 10.704 1.00 35.62 159 ALA A N 1
ATOM 1258 C CA . ALA A 1 159 ? -3.977 34.486 10.452 1.00 35.62 159 ALA A CA 1
ATOM 1259 C C . ALA A 1 159 ? -3.083 35.613 10.978 1.00 35.62 159 ALA A C 1
ATOM 1261 O O . ALA A 1 159 ? -2.523 35.432 12.084 1.00 35.62 159 ALA A O 1
#

Mean predicted aligned error: 7.14 Å

Sequence (159 aa):
SQNSLYFGDEVDCVFRVHVRPGNTVLIPTGWIHAVHTPKDSLVFGGNFLSSANLALQLKIQALEIRTGVPRKFQFPYFTEICWYVAADLVRKSEEESKDHLSKHVLQPVHGLSLLSQFLSSRLRKESSKIPREVEDPCRILQVLNELCTAPSEVAKNSA

InterPro domains:
  IPR003347 JmjC domain [PS51184] (1-65)
  IPR041070 Jumonji, helical domain [PF17811] (53-147)
  IPR050690 JHDM1 Histone Demethylase [PTHR23123] (2-147)